Protein AF-A0A972GG22-F1 (afdb_monomer_lite)

pLDDT: mean 94.39, std 8.76, range [44.75, 98.44]

Sequence (84 aa):
MAGAANHLYGVSMGSSAILRAVALHDLDPDVLILEGVFDRLTTTTRHRFAAFGVPVFPATELLLFWGSVQMGYNGFRHNPVGYA

Radius of gyration: 16.14 Å; chains: 1; bounding box: 42×21×47 Å

Structure (mmCIF, N/CA/C/O backbone):
data_AF-A0A972GG22-F1
#
_entry.id   AF-A0A972GG22-F1
#
loop_
_atom_site.group_PDB
_atom_site.id
_atom_site.type_symbol
_atom_site.label_atom_id
_atom_site.label_alt_id
_atom_site.label_comp_id
_atom_site.label_asym_id
_atom_site.label_entity_id
_atom_site.label_seq_id
_atom_site.pdbx_PDB_ins_code
_atom_site.Cartn_x
_atom_site.Cartn_y
_atom_site.Cartn_z
_atom_site.occupancy
_atom_site.B_iso_or_equiv
_atom_site.auth_seq_id
_atom_site.auth_comp_id
_atom_site.auth_asym_id
_atom_site.auth_atom_id
_atom_site.pdbx_PDB_model_num
ATOM 1 N N . MET A 1 1 ? -25.423 -1.093 28.327 1.00 44.75 1 MET A N 1
ATOM 2 C CA . MET A 1 1 ? -24.844 0.133 27.743 1.00 44.75 1 MET A CA 1
ATOM 3 C C . MET A 1 1 ? -24.139 -0.299 26.476 1.00 44.75 1 MET A C 1
ATOM 5 O O . MET A 1 1 ? -23.260 -1.141 26.583 1.00 44.75 1 MET A O 1
ATOM 9 N N . ALA A 1 2 ? -24.593 0.137 25.301 1.00 51.50 2 ALA A N 1
ATOM 10 C CA . ALA A 1 2 ? -23.868 -0.152 24.067 1.00 51.50 2 ALA A CA 1
ATOM 11 C C . ALA A 1 2 ? -22.532 0.599 24.143 1.00 51.50 2 ALA A C 1
ATOM 13 O O . ALA A 1 2 ? -22.539 1.819 24.315 1.00 51.50 2 ALA A O 1
ATOM 14 N N . GLY A 1 3 ? -21.412 -0.128 24.134 1.00 67.50 3 GLY A N 1
ATOM 15 C CA . GLY A 1 3 ? -20.094 0.487 23.990 1.00 67.50 3 GLY A CA 1
ATOM 16 C C . GLY A 1 3 ? -20.066 1.305 22.700 1.00 67.50 3 GLY A C 1
ATOM 17 O O . GLY A 1 3 ? -20.757 0.960 21.742 1.00 67.50 3 GLY A O 1
ATOM 18 N N . ALA A 1 4 ? -19.341 2.424 22.690 1.00 72.56 4 ALA A N 1
ATOM 19 C CA . ALA A 1 4 ? -19.155 3.183 21.459 1.00 72.56 4 ALA A CA 1
ATOM 20 C C . ALA A 1 4 ? -18.538 2.260 20.394 1.00 72.56 4 ALA A C 1
ATOM 22 O O . ALA A 1 4 ? -17.578 1.556 20.699 1.00 72.56 4 ALA A O 1
ATOM 23 N N . ALA A 1 5 ? -19.103 2.253 19.184 1.00 77.88 5 ALA A N 1
ATOM 24 C CA . ALA A 1 5 ? -18.557 1.473 18.081 1.00 77.88 5 ALA A CA 1
ATOM 25 C C . ALA A 1 5 ? -17.147 1.983 17.735 1.00 77.88 5 ALA A C 1
ATOM 27 O O . ALA A 1 5 ? -16.947 3.184 17.521 1.00 77.88 5 ALA A O 1
ATOM 28 N N . ASN A 1 6 ? -16.177 1.075 17.695 1.00 89.25 6 ASN A N 1
ATOM 29 C CA . ASN A 1 6 ? -14.777 1.358 17.418 1.00 89.25 6 ASN A CA 1
ATOM 30 C C . ASN A 1 6 ? -14.496 1.138 15.930 1.00 89.25 6 ASN A C 1
ATOM 32 O O . ASN A 1 6 ? -14.361 0.011 15.456 1.00 89.25 6 ASN A O 1
ATOM 36 N N . HIS A 1 7 ? -14.383 2.236 15.186 1.00 95.00 7 HIS A N 1
ATOM 37 C CA . HIS A 1 7 ? -14.069 2.214 13.759 1.00 95.00 7 HIS A CA 1
ATOM 38 C C . HIS A 1 7 ? -12.605 2.582 13.521 1.00 95.00 7 HIS A C 1
ATOM 40 O O . HIS A 1 7 ? -12.135 3.609 14.017 1.00 95.00 7 HIS A O 1
ATOM 46 N N . LEU A 1 8 ? -11.900 1.787 12.717 1.00 96.62 8 LEU A N 1
ATOM 47 C CA . LEU A 1 8 ? -10.540 2.097 12.280 1.00 96.62 8 LEU A CA 1
ATOM 48 C C . LEU A 1 8 ? -10.529 2.427 10.789 1.00 96.62 8 LEU A C 1
ATOM 50 O O . LEU A 1 8 ? -11.074 1.691 9.966 1.00 96.62 8 LEU A O 1
ATOM 54 N N . TYR A 1 9 ? -9.873 3.533 10.449 1.00 97.38 9 TYR A N 1
ATOM 55 C CA . TYR A 1 9 ? -9.695 3.990 9.076 1.00 97.38 9 TYR A CA 1
ATOM 56 C C . TYR A 1 9 ? -8.210 4.120 8.749 1.00 97.38 9 TYR A C 1
ATOM 58 O O . TYR A 1 9 ? -7.467 4.798 9.460 1.00 97.38 9 TYR A O 1
ATOM 66 N N . GLY A 1 10 ? -7.786 3.468 7.669 1.00 97.38 10 GLY A N 1
ATOM 67 C CA . GLY A 1 10 ? -6.416 3.475 7.180 1.00 97.38 10 GLY A CA 1
ATOM 68 C C . GLY A 1 10 ? -6.338 3.857 5.712 1.00 97.38 10 GLY A C 1
ATOM 69 O O . GLY A 1 10 ? -7.208 3.512 4.914 1.00 97.38 10 GLY A O 1
ATOM 70 N N . VAL A 1 11 ? -5.247 4.534 5.355 1.00 97.75 11 VAL A N 1
ATOM 71 C CA . VAL A 1 11 ? -4.892 4.843 3.968 1.00 97.75 11 VAL A CA 1
ATOM 72 C C . VAL A 1 11 ? -3.455 4.416 3.723 1.00 97.75 11 VAL A C 1
ATOM 74 O O . VAL A 1 11 ? -2.566 4.720 4.525 1.00 97.75 11 VAL A O 1
ATOM 77 N N . SER A 1 12 ? -3.203 3.765 2.586 1.00 95.75 12 SER A N 1
ATOM 78 C CA . SER A 1 12 ? -1.862 3.364 2.160 1.00 95.75 12 SER A CA 1
ATOM 79 C C . SER A 1 12 ? -1.197 2.499 3.245 1.00 95.75 12 SER A C 1
ATOM 81 O O . SER A 1 12 ? -1.768 1.494 3.669 1.00 95.75 12 SER A O 1
ATOM 83 N N . MET A 1 13 ? -0.027 2.894 3.753 1.00 96.62 13 MET A N 1
ATOM 84 C CA . MET A 1 13 ? 0.671 2.190 4.834 1.00 96.62 13 MET A CA 1
A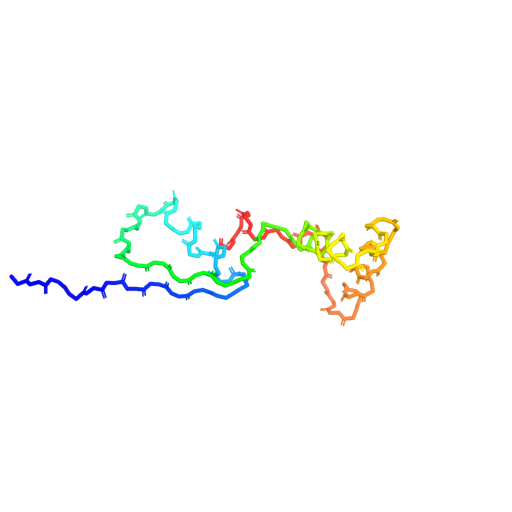TOM 85 C C . MET A 1 13 ? -0.146 2.113 6.139 1.00 96.62 13 MET A C 1
ATOM 87 O O . MET A 1 13 ? 0.004 1.152 6.888 1.00 96.62 13 MET A O 1
ATOM 91 N N . GLY A 1 14 ? -1.036 3.076 6.406 1.00 97.50 14 GLY A N 1
ATOM 92 C CA . GLY A 1 14 ? -1.907 3.049 7.587 1.00 97.50 14 GLY A CA 1
ATOM 93 C C . GLY A 1 14 ? -2.902 1.886 7.565 1.00 97.50 14 GLY A C 1
ATOM 94 O O . GLY A 1 14 ? -3.205 1.315 8.608 1.00 97.50 14 GLY A O 1
ATOM 95 N N . SER A 1 15 ? -3.350 1.473 6.376 1.00 97.75 15 SER A N 1
ATOM 96 C CA . SER A 1 15 ? -4.195 0.286 6.215 1.00 97.75 15 SER A CA 1
ATOM 97 C C . SER A 1 15 ? -3.446 -0.990 6.589 1.00 97.75 15 SER A C 1
ATOM 99 O O . SER A 1 15 ? -3.991 -1.853 7.273 1.00 97.75 15 SER A O 1
ATOM 101 N N . SER A 1 16 ? -2.180 -1.094 6.175 1.00 97.56 16 SER A N 1
ATOM 102 C CA . SER A 1 16 ? -1.314 -2.221 6.531 1.00 97.56 16 SER A CA 1
ATOM 103 C C . SER A 1 16 ? -1.076 -2.271 8.041 1.00 97.56 16 SER A C 1
ATOM 105 O O . SER A 1 16 ? -1.182 -3.345 8.625 1.00 97.56 16 SER A O 1
ATOM 107 N N . ALA A 1 17 ? -0.885 -1.105 8.670 1.00 97.38 17 ALA A N 1
ATOM 108 C CA . ALA A 1 17 ? -0.715 -0.997 10.115 1.00 97.38 17 ALA A CA 1
ATOM 109 C C . ALA A 1 17 ? -1.932 -1.441 10.915 1.00 97.38 17 ALA A C 1
ATOM 111 O O . ALA A 1 17 ? -1.800 -2.176 11.891 1.00 97.38 17 ALA A O 1
ATOM 112 N N . ILE A 1 18 ? -3.132 -1.061 10.476 1.00 97.38 18 ILE A N 1
ATOM 113 C CA . ILE A 1 18 ? -4.366 -1.532 11.106 1.00 97.38 18 ILE A CA 1
ATOM 114 C C . ILE A 1 18 ? -4.480 -3.053 10.994 1.00 97.38 18 ILE A C 1
ATOM 116 O O . ILE A 1 18 ? -4.714 -3.712 12.003 1.00 97.38 18 ILE A O 1
ATOM 120 N N . LEU A 1 19 ? -4.267 -3.625 9.803 1.00 96.56 19 LEU A N 1
ATOM 121 C CA . LEU A 1 19 ? -4.342 -5.078 9.620 1.00 96.56 19 LEU A CA 1
ATOM 122 C C . LEU A 1 19 ? -3.313 -5.823 10.472 1.00 96.56 19 LEU A C 1
ATOM 124 O O . LEU A 1 19 ? -3.635 -6.855 11.060 1.00 96.56 19 LEU A O 1
ATOM 128 N N . ARG A 1 20 ? -2.089 -5.300 10.574 1.00 96.06 20 ARG A N 1
ATOM 129 C CA . ARG A 1 20 ? -1.052 -5.894 11.418 1.00 96.06 20 ARG A CA 1
ATOM 130 C C . ARG A 1 20 ? -1.394 -5.770 12.899 1.00 96.06 20 ARG A C 1
ATOM 132 O O . ARG A 1 20 ? -1.208 -6.734 13.633 1.00 96.06 20 ARG A O 1
ATOM 139 N N . ALA A 1 21 ? -1.907 -4.625 13.342 1.00 95.25 21 ALA A N 1
ATOM 140 C CA . ALA A 1 21 ? -2.308 -4.425 14.729 1.00 95.25 21 ALA A CA 1
ATOM 141 C C . ALA A 1 21 ? -3.466 -5.354 15.121 1.00 95.25 21 ALA A C 1
ATOM 143 O O . ALA A 1 21 ? -3.400 -5.983 16.172 1.00 95.25 21 ALA A O 1
ATOM 144 N N . VAL A 1 22 ? -4.467 -5.513 14.250 1.00 95.56 22 VAL A N 1
ATOM 145 C CA . VAL A 1 22 ? -5.545 -6.500 14.423 1.00 95.56 22 VAL A CA 1
ATOM 146 C C . VAL A 1 22 ? -4.971 -7.910 14.551 1.00 95.56 22 VAL A C 1
ATOM 148 O O . VAL A 1 22 ? -5.321 -8.625 15.482 1.00 95.56 22 VAL A O 1
ATOM 151 N N . ALA A 1 23 ? -4.034 -8.288 13.678 1.00 94.38 23 ALA A N 1
ATOM 152 C CA . ALA A 1 23 ? -3.448 -9.627 13.678 1.00 94.38 23 ALA A CA 1
ATOM 153 C C . ALA A 1 23 ? -2.513 -9.925 14.867 1.00 94.38 23 ALA A C 1
ATOM 155 O O . ALA A 1 23 ? -2.344 -11.090 15.216 1.00 94.38 23 ALA A O 1
ATOM 156 N N . LEU A 1 24 ? -1.855 -8.916 15.450 1.00 96.38 24 LEU A N 1
ATOM 157 C CA . LEU A 1 24 ? -0.834 -9.106 16.495 1.00 96.38 24 LEU A CA 1
ATOM 158 C C . LEU A 1 24 ? -1.280 -8.721 17.907 1.00 96.38 24 LEU A C 1
ATOM 160 O O . LEU A 1 24 ? -0.602 -9.086 18.868 1.00 96.38 24 LEU A O 1
ATOM 164 N N . HIS A 1 25 ? -2.352 -7.944 18.041 1.00 94.50 25 HIS A N 1
ATOM 165 C CA . HIS A 1 25 ? -2.797 -7.395 19.324 1.00 94.50 25 HIS A CA 1
ATOM 166 C C . HIS A 1 25 ? -4.243 -7.757 19.670 1.00 94.50 25 HIS A C 1
ATOM 168 O O . HIS A 1 25 ? -4.804 -7.132 20.567 1.00 94.50 25 HIS A O 1
ATOM 174 N N . ASP A 1 26 ? -4.834 -8.735 18.972 1.00 89.12 26 ASP A N 1
ATOM 175 C CA . ASP A 1 26 ? -6.212 -9.200 19.183 1.00 89.12 26 ASP A CA 1
ATOM 176 C C . ASP A 1 26 ? -7.220 -8.038 19.243 1.00 89.12 26 ASP A C 1
ATOM 178 O O . ASP A 1 26 ? -8.131 -8.006 20.072 1.00 89.12 26 ASP A O 1
ATOM 182 N N . LEU A 1 27 ? -7.023 -7.033 18.380 1.00 92.19 27 LEU A N 1
ATOM 183 C CA . LEU A 1 27 ? -7.961 -5.920 18.282 1.00 92.19 27 LEU A CA 1
ATOM 184 C C . LEU A 1 27 ? -9.239 -6.409 17.605 1.00 92.19 27 LEU A C 1
ATOM 186 O O . LEU A 1 27 ? -9.177 -7.016 16.537 1.00 92.19 27 LEU A O 1
ATOM 190 N N . ASP A 1 28 ? -10.381 -6.048 18.184 1.00 93.88 28 ASP A N 1
ATOM 191 C CA . ASP A 1 28 ? -11.713 -6.384 17.673 1.00 93.88 28 ASP A CA 1
ATOM 192 C C . ASP A 1 28 ? -12.483 -5.100 17.298 1.00 93.88 28 ASP A C 1
ATOM 194 O O . ASP A 1 28 ? -13.355 -4.648 18.043 1.00 93.88 28 ASP A O 1
ATOM 198 N N . PRO A 1 29 ? -12.082 -4.401 16.215 1.00 94.44 29 PRO A N 1
ATOM 199 C CA . PRO A 1 29 ? -12.794 -3.220 15.746 1.00 94.44 29 PRO A CA 1
ATOM 200 C C . PRO A 1 29 ? -14.111 -3.619 15.074 1.00 94.44 29 PRO A C 1
ATOM 202 O O . PRO A 1 29 ? -14.139 -4.512 14.229 1.00 94.44 29 PRO A O 1
ATOM 205 N N . ASP A 1 30 ? -15.182 -2.881 15.360 1.00 96.38 30 ASP A N 1
ATOM 206 C CA . ASP A 1 30 ? -16.497 -3.121 14.756 1.00 96.38 30 ASP A CA 1
ATOM 207 C C . ASP A 1 30 ? -16.484 -2.901 13.232 1.00 96.38 30 ASP A C 1
ATOM 209 O O . ASP A 1 30 ? -17.222 -3.552 12.490 1.00 96.38 30 ASP A O 1
ATOM 213 N N . VAL A 1 31 ? -15.655 -1.963 12.749 1.00 96.38 31 VAL A N 1
ATOM 214 C CA . VAL A 1 31 ? -15.520 -1.641 11.318 1.00 96.3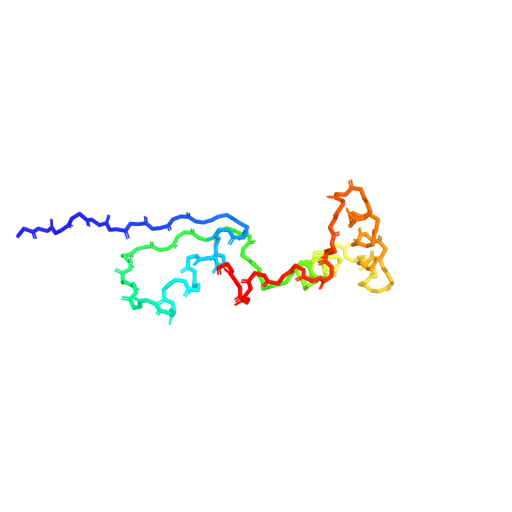8 31 VAL A CA 1
ATOM 215 C C . VAL A 1 31 ? -14.074 -1.309 10.959 1.00 96.38 31 VAL A C 1
ATOM 217 O O . VAL A 1 31 ? -13.408 -0.522 11.637 1.00 96.38 31 VAL A O 1
ATOM 220 N N . LEU A 1 32 ? -13.633 -1.842 9.817 1.00 97.38 32 LEU A N 1
ATOM 221 C CA . LEU A 1 32 ? -12.383 -1.489 9.150 1.00 97.38 32 LEU A CA 1
ATOM 222 C C . LEU A 1 32 ? -12.666 -0.819 7.803 1.00 97.38 32 LEU A C 1
ATOM 224 O O . LEU A 1 32 ? -13.287 -1.416 6.924 1.00 97.38 32 LEU A O 1
ATOM 228 N N . ILE A 1 33 ? -12.163 0.399 7.616 1.00 97.75 33 ILE A N 1
ATOM 229 C CA . ILE A 1 33 ? -12.163 1.099 6.326 1.00 97.75 33 ILE A CA 1
ATOM 230 C C . ILE A 1 33 ? -10.707 1.206 5.877 1.00 97.75 33 ILE A C 1
ATOM 232 O O . ILE A 1 33 ? -9.910 1.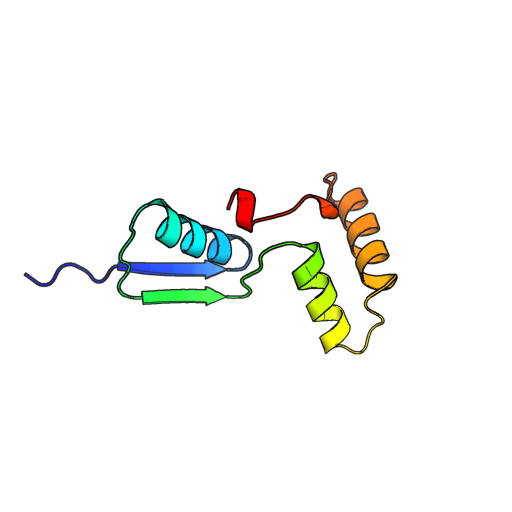904 6.498 1.00 97.75 33 ILE A O 1
ATOM 236 N N . LEU A 1 34 ? -10.337 0.472 4.829 1.00 97.94 34 LEU A N 1
ATOM 237 C CA . LEU A 1 34 ? -8.944 0.318 4.407 1.00 97.94 34 LEU A CA 1
ATOM 238 C C . LEU A 1 34 ? -8.788 0.732 2.947 1.00 97.94 34 LEU A C 1
ATOM 240 O O . LEU A 1 34 ? -9.285 0.059 2.045 1.00 97.94 34 LEU A O 1
ATOM 244 N N . GLU A 1 35 ? -8.054 1.811 2.705 1.00 97.44 35 GLU A N 1
ATOM 245 C CA . GLU A 1 35 ? -7.824 2.331 1.361 1.00 97.44 35 GLU A CA 1
ATOM 246 C C . GLU A 1 35 ? -6.386 2.093 0.909 1.00 97.44 35 GLU A C 1
ATOM 248 O O . GLU A 1 35 ? -5.434 2.338 1.652 1.00 97.44 35 GLU A O 1
ATOM 253 N N . GLY A 1 36 ? -6.207 1.613 -0.325 1.00 95.19 36 GLY A N 1
ATOM 254 C CA . GLY A 1 36 ? -4.886 1.477 -0.949 1.00 95.19 36 GLY A CA 1
ATOM 255 C C . GLY A 1 36 ? -3.893 0.603 -0.175 1.00 95.19 36 GLY A C 1
ATOM 256 O O . GLY A 1 36 ? -2.695 0.880 -0.213 1.00 95.19 36 GLY A O 1
ATOM 257 N N . VAL A 1 37 ? -4.380 -0.411 0.546 1.00 96.56 37 VAL A N 1
ATOM 258 C CA . VAL A 1 37 ? -3.550 -1.320 1.347 1.00 96.56 37 VAL A CA 1
ATOM 259 C C . VAL A 1 37 ? -2.501 -2.036 0.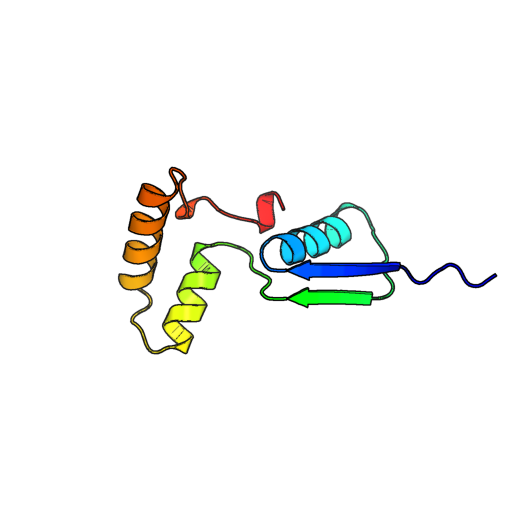495 1.00 96.56 37 VAL A C 1
ATOM 261 O O . VAL A 1 37 ? -2.765 -2.412 -0.650 1.00 96.56 37 VAL A O 1
ATOM 264 N N . PHE A 1 38 ? -1.303 -2.234 1.049 1.00 96.81 38 PHE A N 1
ATOM 265 C CA . PHE A 1 38 ? -0.243 -2.970 0.368 1.00 96.81 38 PHE A CA 1
ATOM 266 C C . PHE A 1 38 ? 0.765 -3.61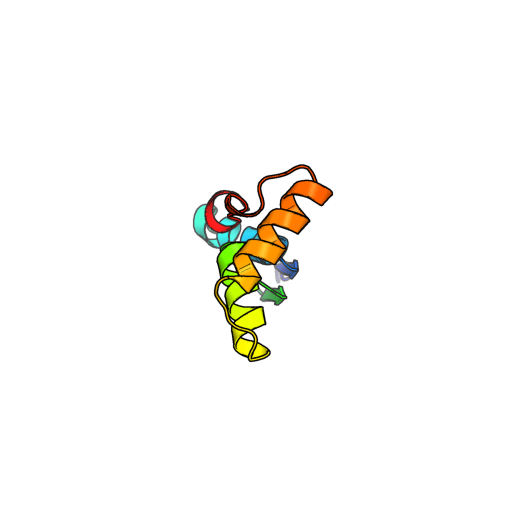7 1.325 1.00 96.81 38 PHE A C 1
ATOM 268 O O . PHE A 1 38 ? 1.013 -3.138 2.429 1.00 96.81 38 PHE A O 1
ATOM 275 N N . ASP A 1 39 ? 1.386 -4.702 0.874 1.00 95.62 39 ASP A N 1
ATOM 276 C CA . ASP A 1 39 ? 2.391 -5.470 1.611 1.00 95.62 39 ASP A CA 1
ATOM 277 C C . ASP A 1 39 ? 3.812 -4.915 1.424 1.00 95.62 39 ASP A C 1
ATOM 279 O O . ASP A 1 39 ? 4.556 -4.785 2.396 1.00 95.62 39 ASP A O 1
ATOM 283 N N . ARG A 1 40 ? 4.187 -4.562 0.185 1.00 96.75 40 ARG A N 1
ATOM 284 C CA . ARG A 1 40 ? 5.502 -4.016 -0.194 1.00 96.75 40 ARG A CA 1
ATOM 285 C C . ARG A 1 40 ? 5.354 -2.912 -1.225 1.00 96.75 40 ARG A C 1
ATOM 287 O O . ARG A 1 40 ? 4.510 -2.986 -2.116 1.00 96.75 40 ARG A O 1
ATOM 294 N N . LEU A 1 41 ? 6.248 -1.925 -1.198 1.00 96.62 41 LEU A N 1
ATOM 295 C CA . LEU A 1 41 ? 6.241 -0.890 -2.237 1.00 96.62 41 LEU A CA 1
ATOM 296 C C . LEU A 1 41 ? 6.489 -1.485 -3.634 1.00 96.62 41 LEU A C 1
ATOM 298 O O . LEU A 1 41 ? 5.947 -1.017 -4.634 1.00 96.62 41 LEU A O 1
ATOM 302 N N . THR A 1 42 ? 7.271 -2.565 -3.698 1.00 97.19 42 THR A N 1
ATOM 303 C CA . THR A 1 42 ? 7.543 -3.295 -4.937 1.00 97.19 42 THR A CA 1
ATOM 304 C C . THR A 1 42 ? 6.292 -3.935 -5.520 1.00 97.19 42 THR A C 1
ATOM 306 O O . THR A 1 42 ? 5.997 -3.727 -6.690 1.00 97.19 42 THR A O 1
ATOM 309 N N . THR A 1 43 ? 5.544 -4.699 -4.727 1.00 96.56 43 THR A N 1
ATOM 310 C CA . THR A 1 43 ? 4.365 -5.449 -5.192 1.00 96.56 43 THR A CA 1
ATOM 311 C C . THR A 1 43 ? 3.250 -4.501 -5.620 1.00 96.56 43 THR A C 1
ATOM 313 O O . THR A 1 43 ? 2.733 -4.649 -6.725 1.00 96.56 43 THR A O 1
ATOM 316 N N . THR A 1 44 ? 2.956 -3.459 -4.831 1.00 97.06 44 THR A N 1
ATOM 317 C CA . THR A 1 44 ? 1.929 -2.464 -5.196 1.00 97.06 44 THR A CA 1
ATOM 318 C C . THR A 1 44 ? 2.274 -1.719 -6.485 1.00 97.06 44 THR A C 1
ATOM 320 O O . THR A 1 44 ? 1.423 -1.565 -7.364 1.00 97.06 44 THR A O 1
ATOM 323 N N . THR A 1 45 ? 3.543 -1.340 -6.673 1.00 97.31 45 THR A N 1
ATOM 324 C CA . THR A 1 45 ? 3.989 -0.675 -7.907 1.00 97.31 45 THR A CA 1
ATOM 325 C C . THR A 1 45 ? 3.888 -1.612 -9.111 1.00 97.31 45 THR A C 1
ATOM 327 O O . THR A 1 45 ? 3.376 -1.207 -10.155 1.00 97.31 45 THR A O 1
ATOM 330 N N . ARG A 1 46 ? 4.284 -2.886 -8.963 1.00 98.00 46 ARG A N 1
ATOM 331 C CA . ARG A 1 46 ? 4.129 -3.893 -10.026 1.00 98.00 46 ARG A CA 1
ATOM 332 C C . ARG A 1 46 ? 2.667 -4.078 -10.424 1.00 98.00 46 ARG A C 1
ATOM 334 O O . ARG A 1 46 ? 2.368 -4.084 -11.616 1.00 98.00 46 ARG A O 1
ATOM 341 N N . HIS A 1 47 ? 1.762 -4.199 -9.450 1.00 97.44 47 HIS A N 1
ATOM 342 C CA . HIS A 1 47 ? 0.324 -4.322 -9.711 1.00 97.44 47 HIS A CA 1
ATOM 343 C C . HIS A 1 47 ? -0.217 -3.098 -10.452 1.00 97.44 47 HIS A C 1
ATOM 345 O O . HIS A 1 47 ? -0.969 -3.248 -11.413 1.00 97.44 47 HIS A O 1
ATOM 351 N N . ARG A 1 48 ? 0.214 -1.890 -10.067 1.00 97.00 48 ARG A N 1
ATOM 352 C CA . ARG A 1 48 ? -0.159 -0.651 -10.761 1.00 97.00 48 ARG A CA 1
ATOM 353 C C . ARG A 1 48 ? 0.284 -0.664 -12.224 1.00 97.00 48 ARG A C 1
ATOM 355 O O . ARG A 1 48 ? -0.485 -0.279 -13.096 1.00 97.00 48 ARG A O 1
ATOM 362 N N . PHE A 1 49 ? 1.510 -1.098 -12.496 1.00 98.19 49 PHE A N 1
ATOM 363 C CA . PHE A 1 49 ? 2.054 -1.112 -13.854 1.00 98.19 49 PHE A CA 1
ATOM 364 C C . PHE A 1 49 ? 1.356 -2.155 -14.722 1.00 98.19 49 PHE A C 1
ATOM 366 O O . PHE A 1 49 ? 0.942 -1.832 -15.833 1.00 98.19 49 PHE A O 1
ATOM 373 N N . ALA A 1 50 ? 1.118 -3.350 -14.176 1.00 98.12 50 ALA A N 1
ATOM 374 C CA . ALA A 1 50 ? 0.316 -4.374 -14.836 1.00 98.12 50 ALA A CA 1
ATOM 375 C C . ALA A 1 50 ? -1.093 -3.859 -15.185 1.00 98.12 50 ALA A C 1
ATOM 377 O O . ALA A 1 50 ? -1.544 -4.039 -16.313 1.00 98.12 50 ALA A O 1
ATOM 378 N N . ALA A 1 51 ? -1.757 -3.158 -14.256 1.00 97.75 51 ALA A N 1
ATOM 379 C CA . ALA A 1 51 ? -3.090 -2.592 -14.471 1.00 97.75 51 ALA A CA 1
ATOM 380 C C . ALA A 1 51 ? -3.131 -1.521 -15.577 1.00 97.75 51 ALA A C 1
ATOM 382 O O . ALA A 1 51 ? -4.137 -1.392 -16.267 1.00 97.75 51 ALA A O 1
ATOM 383 N N . PHE A 1 52 ? -2.040 -0.776 -15.773 1.00 97.50 52 PHE A N 1
ATOM 384 C CA . PHE A 1 52 ? -1.915 0.215 -16.847 1.00 97.50 52 PHE A CA 1
ATOM 385 C C . PHE A 1 52 ? -1.351 -0.350 -18.160 1.00 97.50 52 PHE A C 1
ATOM 387 O O . PHE A 1 52 ? -1.117 0.415 -19.093 1.00 97.50 52 PHE A O 1
ATOM 394 N N . GLY A 1 53 ? -1.106 -1.661 -18.253 1.00 97.69 53 GLY A N 1
ATOM 395 C CA . GLY A 1 53 ? -0.491 -2.269 -19.439 1.00 97.69 53 GLY A CA 1
ATOM 396 C C . GLY A 1 53 ? 0.972 -1.861 -19.654 1.00 97.69 53 GLY A C 1
ATOM 397 O O . GLY A 1 53 ? 1.503 -2.006 -20.753 1.00 97.69 53 GLY A O 1
ATOM 398 N N . VAL A 1 54 ? 1.637 -1.351 -18.615 1.00 97.88 54 VAL A N 1
ATOM 399 C CA . VAL A 1 54 ? 3.063 -1.010 -18.636 1.00 97.88 54 VAL A CA 1
ATOM 400 C C . VAL A 1 54 ? 3.873 -2.263 -18.280 1.00 97.88 54 VAL A C 1
ATOM 402 O O . VAL A 1 54 ? 3.507 -2.967 -17.333 1.00 97.88 54 VAL A O 1
ATOM 405 N N . PRO A 1 55 ? 4.992 -2.558 -18.974 1.00 97.81 55 PRO A N 1
ATOM 406 C CA . PRO A 1 55 ? 5.851 -3.685 -18.626 1.00 97.81 55 PRO A CA 1
ATOM 407 C C . PRO A 1 55 ? 6.270 -3.647 -17.154 1.00 97.81 55 PRO A C 1
ATOM 409 O O . PRO A 1 55 ? 6.913 -2.704 -16.699 1.00 97.81 55 PRO A O 1
ATOM 412 N N . VAL A 1 56 ? 5.916 -4.691 -16.401 1.00 98.12 56 VAL A N 1
ATOM 413 C CA . VAL A 1 56 ? 6.183 -4.771 -14.956 1.00 98.12 56 VAL A CA 1
ATOM 414 C C . VAL A 1 56 ? 7.682 -4.674 -14.664 1.00 98.12 56 VAL A C 1
ATOM 416 O O . VAL A 1 56 ? 8.083 -3.936 -13.765 1.00 98.12 56 VAL A O 1
ATOM 419 N N . PHE A 1 57 ? 8.489 -5.382 -15.453 1.00 97.25 57 PHE A N 1
ATOM 420 C CA . PHE A 1 57 ? 9.944 -5.273 -15.494 1.00 97.25 57 PHE A CA 1
ATOM 421 C C . PHE A 1 57 ? 10.370 -4.721 -16.867 1.00 97.25 57 PHE A C 1
ATOM 423 O O . PHE A 1 57 ? 9.817 -5.166 -17.876 1.00 97.25 57 PHE A O 1
ATOM 430 N N . PRO A 1 58 ? 11.339 -3.786 -16.940 1.00 96.81 58 PRO A N 1
ATOM 431 C CA . PRO A 1 58 ? 12.099 -3.193 -15.831 1.00 96.81 58 PRO A CA 1
ATOM 432 C C . PRO A 1 58 ? 11.460 -1.921 -15.247 1.00 96.81 58 PRO A C 1
ATOM 434 O O . PRO A 1 58 ? 12.084 -1.220 -14.451 1.00 96.81 58 PRO A O 1
ATOM 437 N N . ALA A 1 59 ? 10.255 -1.546 -15.686 1.00 98.12 59 ALA A N 1
ATOM 438 C CA . ALA A 1 59 ? 9.747 -0.208 -15.407 1.00 98.12 59 ALA A CA 1
ATOM 439 C C . ALA A 1 59 ? 9.480 0.018 -13.906 1.00 98.12 59 ALA A C 1
ATOM 441 O O . ALA A 1 59 ? 9.745 1.112 -13.405 1.00 98.12 59 ALA A O 1
ATOM 442 N N . THR A 1 60 ? 9.021 -1.004 -13.170 1.00 98.00 60 THR A N 1
ATOM 443 C CA . THR A 1 60 ? 8.836 -0.892 -11.711 1.00 98.00 60 THR A CA 1
ATOM 444 C C . THR A 1 60 ? 10.164 -0.607 -11.013 1.00 98.00 60 THR A C 1
ATOM 446 O O . THR A 1 60 ? 10.244 0.249 -10.136 1.00 98.00 60 THR A O 1
ATOM 449 N N . GLU A 1 61 ? 11.222 -1.307 -11.406 1.00 97.81 61 GLU A N 1
ATOM 450 C CA . GLU A 1 61 ? 12.562 -1.185 -10.842 1.00 97.81 61 GLU A CA 1
ATOM 451 C C . GLU A 1 61 ? 13.159 0.186 -11.120 1.00 97.81 61 GLU A C 1
ATOM 453 O O . GLU A 1 61 ? 13.739 0.781 -10.217 1.00 97.81 61 GLU A O 1
ATOM 458 N N . LEU A 1 62 ? 12.980 0.708 -12.334 1.00 98.25 62 LEU A N 1
ATOM 459 C CA . LEU A 1 62 ? 13.432 2.050 -12.695 1.00 98.25 62 LEU A CA 1
ATOM 460 C C . LEU A 1 62 ? 12.722 3.119 -11.861 1.00 98.25 62 LEU A C 1
ATOM 462 O O . LEU A 1 62 ? 13.386 3.996 -11.304 1.00 98.25 62 LEU A O 1
ATOM 466 N N . LEU A 1 63 ? 11.395 3.021 -11.720 1.00 98.06 63 LEU A N 1
ATOM 467 C CA . LEU A 1 63 ? 10.622 3.952 -10.898 1.00 98.06 63 LEU A CA 1
ATOM 468 C C . LEU A 1 63 ? 11.058 3.889 -9.430 1.00 98.06 63 LEU A C 1
ATOM 470 O O . LEU A 1 63 ? 11.296 4.927 -8.816 1.00 98.06 63 LEU A O 1
ATOM 474 N N . LEU A 1 64 ? 11.188 2.687 -8.867 1.00 97.75 64 LEU A N 1
ATOM 475 C CA . LEU A 1 64 ? 11.590 2.520 -7.472 1.00 97.75 64 LEU A CA 1
ATOM 476 C C . LEU A 1 64 ? 13.023 2.966 -7.233 1.00 97.75 64 LEU A C 1
ATOM 478 O O . LEU A 1 64 ? 13.278 3.601 -6.215 1.00 97.75 64 LEU A O 1
ATOM 482 N N . PHE A 1 65 ? 13.945 2.680 -8.149 1.00 98.38 65 PHE A N 1
ATOM 483 C CA . PHE A 1 65 ? 15.320 3.157 -8.066 1.00 98.38 65 PHE A CA 1
ATOM 484 C C . PHE A 1 65 ? 15.363 4.685 -8.054 1.00 98.38 65 PHE A C 1
ATOM 486 O O . PHE A 1 65 ? 15.906 5.279 -7.124 1.00 98.38 65 PHE A O 1
ATOM 493 N N . TRP A 1 66 ? 14.734 5.331 -9.036 1.00 98.44 66 TRP A N 1
ATOM 494 C CA . TRP A 1 66 ? 14.754 6.788 -9.141 1.00 98.44 66 TRP A CA 1
ATOM 495 C C . TRP A 1 66 ? 14.010 7.469 -7.986 1.00 98.44 66 TRP A C 1
ATOM 497 O O . TRP A 1 66 ? 14.486 8.460 -7.434 1.00 98.44 66 TRP A O 1
ATOM 507 N N . GLY A 1 67 ? 12.866 6.924 -7.566 1.00 97.94 67 GLY A N 1
ATOM 508 C CA . GLY A 1 67 ? 12.135 7.397 -6.389 1.00 97.94 67 GLY A CA 1
ATOM 509 C C . GLY A 1 67 ? 12.938 7.238 -5.097 1.00 97.94 67 GLY A C 1
ATOM 510 O O . GLY A 1 67 ? 12.951 8.144 -4.271 1.00 97.94 67 GLY A O 1
ATOM 511 N N . SER A 1 68 ? 13.671 6.130 -4.950 1.00 98.19 68 SER A N 1
ATOM 512 C CA . SER A 1 68 ? 14.563 5.888 -3.806 1.00 98.19 68 SER A CA 1
ATOM 513 C C . SER A 1 68 ? 15.666 6.941 -3.714 1.00 98.19 68 SER A C 1
ATOM 515 O O . SER A 1 68 ? 15.908 7.489 -2.640 1.00 98.19 68 SER A O 1
ATOM 517 N N . VAL A 1 69 ? 16.308 7.258 -4.845 1.00 98.19 69 VAL A N 1
ATOM 518 C CA . VAL A 1 69 ? 17.347 8.296 -4.921 1.00 98.19 69 VAL A CA 1
ATOM 519 C C . VAL A 1 69 ? 16.779 9.664 -4.547 1.00 98.19 69 VAL A C 1
ATOM 521 O O . VAL A 1 69 ? 17.356 10.345 -3.705 1.00 98.19 69 VAL A O 1
ATOM 524 N N . GLN A 1 70 ? 15.632 10.049 -5.114 1.00 98.31 70 GLN A N 1
ATOM 525 C CA . GLN A 1 70 ? 14.997 11.341 -4.823 1.00 98.31 70 GLN A CA 1
ATOM 526 C C . GLN A 1 70 ? 14.584 11.488 -3.356 1.00 98.31 70 GLN A C 1
ATOM 528 O O . GLN A 1 70 ? 14.728 12.562 -2.780 1.00 98.31 70 GLN A O 1
ATOM 533 N N . MET A 1 71 ? 14.069 10.417 -2.753 1.00 96.75 71 MET A N 1
ATOM 534 C CA . MET A 1 71 ? 13.535 10.445 -1.391 1.00 96.75 71 MET A CA 1
ATOM 535 C C . MET A 1 71 ? 14.575 10.093 -0.317 1.00 96.75 71 MET A C 1
ATOM 537 O O . MET A 1 71 ? 14.250 10.112 0.868 1.00 96.75 71 MET A O 1
ATOM 541 N N . GLY A 1 72 ? 15.803 9.734 -0.702 1.00 97.69 72 GLY A N 1
ATOM 542 C CA . GLY A 1 72 ? 16.882 9.407 0.234 1.00 97.69 72 GLY A CA 1
ATOM 543 C C . GLY A 1 72 ? 16.672 8.120 1.044 1.00 97.69 72 GLY A C 1
ATOM 544 O O . GLY A 1 72 ? 17.255 7.979 2.117 1.00 97.69 72 GLY A O 1
ATOM 545 N N . TYR A 1 73 ? 15.858 7.170 0.566 1.00 95.88 73 TYR A N 1
ATOM 546 C CA . TYR A 1 73 ? 15.643 5.876 1.232 1.00 95.88 73 TYR A CA 1
ATOM 547 C C . TYR A 1 73 ? 15.562 4.722 0.231 1.00 95.88 73 TYR A C 1
ATOM 549 O O . TYR A 1 73 ? 15.302 4.923 -0.947 1.00 95.88 73 TYR A O 1
ATOM 557 N N . ASN A 1 74 ? 15.756 3.483 0.693 1.00 97.00 74 ASN A N 1
ATOM 558 C CA . ASN A 1 74 ? 15.655 2.303 -0.167 1.00 97.00 74 ASN A CA 1
ATOM 559 C C . ASN A 1 74 ? 14.198 1.812 -0.290 1.00 97.00 74 ASN A C 1
ATOM 561 O O . ASN A 1 74 ? 13.719 1.049 0.554 1.00 97.00 74 ASN A O 1
ATOM 565 N N . GLY A 1 75 ? 13.521 2.187 -1.376 1.00 9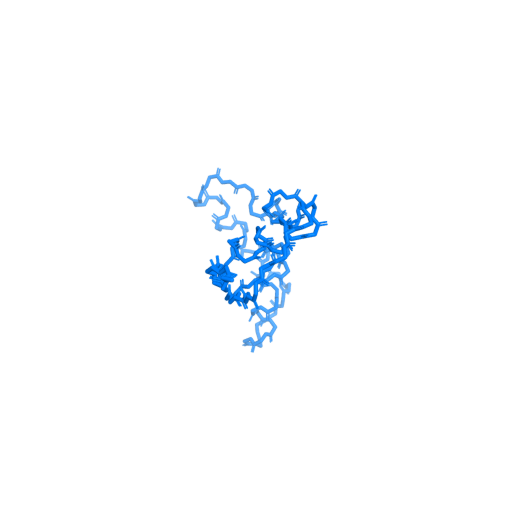6.44 75 GLY A N 1
ATOM 566 C CA . GLY A 1 75 ? 12.154 1.770 -1.701 1.00 96.44 75 GLY A CA 1
ATOM 567 C C . GLY A 1 75 ? 11.973 0.261 -1.871 1.00 96.44 75 GLY A C 1
ATOM 568 O O . GLY A 1 75 ? 10.917 -0.270 -1.536 1.00 96.44 75 GLY A O 1
ATOM 569 N N . PHE A 1 76 ? 13.011 -0.471 -2.286 1.00 97.12 76 PHE A N 1
ATOM 570 C CA . PHE A 1 76 ? 12.956 -1.936 -2.396 1.00 97.12 76 PHE A CA 1
ATOM 571 C C . PHE A 1 76 ? 12.858 -2.634 -1.031 1.00 97.12 76 PHE A C 1
ATOM 573 O O . PHE A 1 76 ? 12.390 -3.774 -0.946 1.00 97.12 76 PHE A O 1
ATOM 580 N N . ARG A 1 77 ? 13.291 -1.955 0.041 1.00 96.38 77 ARG A N 1
ATOM 581 C CA . ARG A 1 77 ? 13.192 -2.427 1.430 1.00 96.38 77 ARG A CA 1
ATOM 582 C C . ARG A 1 77 ? 11.912 -1.974 2.135 1.00 96.38 77 ARG A C 1
ATOM 584 O O . ARG A 1 77 ? 11.660 -2.432 3.245 1.00 96.38 77 ARG A O 1
ATOM 591 N N . HIS A 1 78 ? 11.100 -1.117 1.514 1.00 95.38 78 HIS A N 1
ATOM 592 C CA . HIS A 1 78 ? 9.853 -0.637 2.103 1.00 95.38 78 HIS A CA 1
ATOM 593 C C . HIS A 1 78 ? 8.792 -1.747 2.091 1.00 95.38 78 HIS A C 1
ATOM 595 O O . HIS A 1 78 ? 8.158 -2.032 1.070 1.00 95.38 78 HIS A O 1
ATOM 601 N N . ASN A 1 79 ? 8.663 -2.402 3.243 1.00 94.88 79 ASN A N 1
ATOM 602 C CA . ASN A 1 79 ? 7.900 -3.626 3.453 1.00 94.88 79 ASN A CA 1
ATOM 603 C C . ASN A 1 79 ? 6.917 -3.478 4.633 1.00 94.88 79 ASN A C 1
ATOM 605 O O . ASN A 1 79 ? 7.208 -4.011 5.709 1.00 94.88 79 ASN A O 1
ATOM 609 N N . PRO A 1 80 ? 5.798 -2.740 4.467 1.00 95.06 80 PRO A N 1
ATOM 610 C CA . PRO A 1 80 ? 4.812 -2.536 5.526 1.00 95.06 80 PRO A CA 1
ATOM 611 C C . PRO A 1 80 ? 4.392 -3.799 6.272 1.00 95.06 80 PRO A C 1
ATOM 613 O O . PRO A 1 80 ? 4.301 -3.745 7.489 1.00 95.06 80 PRO A O 1
ATOM 616 N N . VAL A 1 81 ? 4.246 -4.955 5.611 1.00 92.88 81 VAL A N 1
ATOM 617 C CA . VAL A 1 81 ? 3.842 -6.192 6.317 1.00 92.88 81 VAL A CA 1
ATOM 618 C C . VAL A 1 81 ? 4.793 -6.581 7.464 1.00 92.88 81 VAL A C 1
ATOM 620 O O . VAL A 1 81 ? 4.393 -7.258 8.406 1.00 92.88 81 VAL A O 1
ATOM 623 N N . GLY A 1 82 ? 6.057 -6.143 7.422 1.00 92.12 82 GLY A N 1
ATOM 624 C CA . GLY A 1 82 ? 7.026 -6.426 8.479 1.00 92.12 82 GLY A CA 1
ATOM 625 C C . GLY A 1 82 ? 6.933 -5.508 9.701 1.00 92.12 82 GLY A C 1
ATOM 626 O O . GLY A 1 82 ? 7.285 -5.942 10.797 1.00 92.12 82 GLY A O 1
ATOM 627 N N . TYR A 1 83 ? 6.501 -4.255 9.537 1.00 91.56 83 TYR A N 1
ATOM 628 C CA . TYR A 1 83 ? 6.683 -3.228 10.574 1.00 91.56 83 TYR A CA 1
ATOM 629 C C . TYR A 1 83 ? 5.512 -2.267 10.769 1.00 91.56 83 TYR A C 1
ATOM 631 O O . TYR A 1 83 ? 5.467 -1.628 11.816 1.00 91.56 83 TYR A O 1
ATOM 639 N N . ALA A 1 84 ? 4.651 -2.101 9.765 1.00 88.06 84 ALA A N 1
ATOM 640 C CA . ALA A 1 84 ? 3.498 -1.217 9.840 1.00 88.06 84 ALA A CA 1
ATOM 641 C C . ALA A 1 84 ? 2.405 -1.974 10.563 1.00 88.06 84 ALA A C 1
ATOM 643 O O . ALA A 1 84 ? 1.982 -3.001 9.995 1.00 88.06 84 ALA A O 1
#

Foldseek 3Di:
DDDPQAEDEAEELRLLVVVLCCVPVVDDHPYYHYYNYDFALLVSLLVVCVVVVHPSPPVSVVVQVVVCVVVVHRRRPGGSNVPD

Secondary structure (DSSP, 8-state):
-PPPP-EEEEETHHHHHHHHHHHHHT---SEEEEES--S-HHHHHHHHHHHTT--HHHHHHHHHHHHHHHHTS-GGG--HHHH-